Protein AF-A0A354XXY1-F1 (afdb_monomer_lite)

pLDDT: mean 85.97, std 9.73, range [59.97, 97.56]

Radius of gyration: 22.08 Å; chains: 1; bounding box: 36×36×59 Å

Structure (mmCIF, N/CA/C/O backbone):
data_AF-A0A354XXY1-F1
#
_entry.id   AF-A0A354XXY1-F1
#
loop_
_atom_site.group_PDB
_atom_site.id
_atom_site.type_symbol
_atom_site.label_atom_id
_atom_site.label_alt_id
_atom_site.label_comp_id
_atom_site.label_asym_id
_atom_site.label_entity_id
_atom_site.label_seq_id
_atom_site.pdbx_PDB_ins_code
_atom_site.Cartn_x
_atom_site.Cartn_y
_atom_site.Cartn_z
_atom_site.occupancy
_atom_site.B_iso_or_equiv
_atom_site.auth_seq_id
_atom_site.auth_comp_id
_atom_site.auth_asym_id
_atom_site.auth_atom_id
_atom_site.pdbx_PDB_model_num
ATOM 1 N N . MET A 1 1 ? -10.370 0.246 -29.972 1.00 76.38 1 MET A N 1
ATOM 2 C CA . MET A 1 1 ? -9.343 1.206 -29.505 1.00 76.38 1 MET A CA 1
ATOM 3 C C . MET A 1 1 ? -8.653 0.723 -28.224 1.00 76.38 1 MET A C 1
ATOM 5 O O . MET A 1 1 ? -7.466 0.440 -28.283 1.00 76.38 1 MET A O 1
ATOM 9 N N . TYR A 1 2 ? -9.363 0.522 -27.105 1.00 81.12 2 TYR A N 1
ATOM 10 C CA . TYR A 1 2 ? -8.768 0.033 -25.841 1.00 81.12 2 TYR A CA 1
ATOM 11 C C . TYR A 1 2 ? -8.133 -1.368 -25.920 1.00 81.12 2 TYR A C 1
ATOM 13 O O . TYR A 1 2 ? -7.037 -1.582 -25.409 1.00 81.12 2 TYR A O 1
ATOM 21 N N . SER A 1 3 ? -8.766 -2.305 -26.629 1.00 86.50 3 SER A N 1
ATOM 22 C CA . SER A 1 3 ? -8.214 -3.648 -26.870 1.00 86.50 3 SER A CA 1
ATOM 23 C C . SER A 1 3 ? -6.900 -3.614 -27.658 1.00 86.50 3 SER A C 1
ATOM 25 O O . SER A 1 3 ? -5.973 -4.369 -27.370 1.00 86.50 3 SER A O 1
ATOM 27 N N . THR A 1 4 ? -6.791 -2.695 -28.619 1.00 84.56 4 THR A N 1
ATOM 28 C CA . THR A 1 4 ? -5.583 -2.474 -29.420 1.00 84.56 4 THR A CA 1
ATOM 29 C C . THR A 1 4 ? -4.434 -1.965 -28.551 1.00 84.56 4 THR A C 1
ATOM 31 O O . THR A 1 4 ? -3.331 -2.503 -28.624 1.00 84.56 4 THR A O 1
ATOM 34 N N . PHE A 1 5 ? -4.701 -0.991 -27.675 1.00 86.75 5 PHE A N 1
ATOM 35 C CA . PHE A 1 5 ? -3.705 -0.479 -26.730 1.00 86.75 5 PHE A CA 1
ATOM 36 C C . PHE A 1 5 ? -3.213 -1.559 -25.768 1.00 86.75 5 PHE A C 1
ATOM 38 O O . PHE A 1 5 ? -2.004 -1.712 -25.589 1.00 86.75 5 PHE A O 1
ATOM 45 N N . PHE A 1 6 ? -4.126 -2.355 -25.210 1.00 88.44 6 PHE A N 1
ATOM 46 C CA . PHE A 1 6 ? -3.761 -3.458 -24.324 1.00 88.44 6 PHE A CA 1
ATOM 47 C C . PHE A 1 6 ? -2.882 -4.495 -25.038 1.00 88.44 6 PHE A C 1
ATOM 49 O O . PHE A 1 6 ? -1.824 -4.875 -24.536 1.00 88.44 6 PHE A O 1
ATOM 56 N N . LYS A 1 7 ? -3.260 -4.886 -26.263 1.00 88.62 7 LYS A N 1
ATOM 57 C CA . LYS A 1 7 ? -2.473 -5.804 -27.099 1.00 88.62 7 LYS A CA 1
ATOM 58 C C . LYS A 1 7 ? -1.066 -5.266 -27.371 1.00 88.62 7 LYS A C 1
ATOM 60 O O . LYS A 1 7 ? -0.093 -6.012 -27.279 1.00 88.62 7 LYS A O 1
ATOM 65 N N . HIS A 1 8 ? -0.944 -3.978 -27.690 1.00 89.56 8 HIS A N 1
ATOM 66 C CA . HIS A 1 8 ? 0.350 -3.342 -27.940 1.00 89.56 8 HIS A CA 1
ATOM 67 C C . HIS A 1 8 ? 1.211 -3.292 -26.672 1.00 89.56 8 HIS A C 1
ATOM 69 O O . HIS A 1 8 ? 2.407 -3.567 -26.742 1.00 89.56 8 HIS A O 1
ATOM 75 N N . TYR A 1 9 ? 0.611 -3.009 -25.514 1.00 85.06 9 TYR A N 1
ATOM 76 C CA . TYR A 1 9 ? 1.309 -2.991 -24.228 1.00 85.06 9 TYR A CA 1
ATOM 77 C C . TYR A 1 9 ? 1.847 -4.374 -23.842 1.00 85.06 9 TYR A C 1
ATOM 79 O O . TYR A 1 9 ? 3.007 -4.512 -23.444 1.00 85.06 9 TYR A O 1
ATOM 87 N N . TRP A 1 10 ? 1.027 -5.408 -24.036 1.00 83.38 10 TRP A N 1
ATOM 88 C CA . TRP A 1 10 ? 1.412 -6.794 -23.793 1.00 83.38 10 TRP A CA 1
ATOM 89 C C . TRP A 1 10 ? 2.583 -7.225 -24.683 1.00 83.38 10 TRP A C 1
ATOM 91 O O . TRP A 1 10 ? 3.613 -7.689 -24.193 1.00 83.38 10 TRP A O 1
ATOM 101 N N . LEU A 1 11 ? 2.474 -6.990 -25.996 1.00 84.81 11 LEU A N 1
ATOM 102 C CA . LEU A 1 11 ? 3.530 -7.323 -26.957 1.00 84.81 11 LEU A CA 1
ATOM 103 C C . LEU A 1 11 ? 4.825 -6.543 -26.692 1.00 84.81 11 LEU A C 1
ATOM 105 O O . LEU A 1 11 ? 5.908 -7.110 -26.820 1.00 84.81 11 LEU A O 1
ATOM 109 N N . LYS A 1 12 ? 4.726 -5.265 -26.303 1.00 83.44 12 LYS A N 1
ATOM 110 C CA . LYS A 1 12 ? 5.878 -4.430 -25.935 1.00 83.44 12 LYS A CA 1
ATOM 111 C C . LYS A 1 12 ? 6.619 -4.993 -24.719 1.00 83.44 12 LYS A C 1
ATOM 113 O O . LYS A 1 12 ? 7.844 -5.044 -24.750 1.00 83.44 12 LYS A O 1
ATOM 118 N N . SER A 1 13 ? 5.896 -5.427 -23.683 1.00 76.62 13 SER A N 1
ATOM 119 C CA . SER A 1 13 ? 6.511 -6.018 -22.483 1.00 76.62 13 SER A CA 1
ATOM 120 C C . SER A 1 13 ? 7.283 -7.297 -22.796 1.00 76.62 13 SER A C 1
ATOM 122 O O . SER A 1 13 ? 8.423 -7.436 -22.365 1.00 76.62 13 SER A O 1
ATOM 124 N N . VAL A 1 14 ? 6.699 -8.205 -23.584 1.00 76.88 14 VAL A N 1
ATOM 125 C CA . VAL A 1 14 ? 7.322 -9.503 -23.904 1.00 76.88 14 VAL A CA 1
ATOM 126 C C . VAL A 1 14 ? 8.514 -9.354 -24.859 1.00 76.88 14 VAL A C 1
ATOM 128 O O . VAL A 1 14 ? 9.479 -10.106 -24.769 1.00 76.88 14 VAL A O 1
ATOM 131 N N . ARG A 1 15 ? 8.475 -8.375 -25.774 1.00 81.25 15 ARG A N 1
ATOM 132 C CA . ARG A 1 15 ? 9.547 -8.130 -26.760 1.00 81.25 15 ARG A CA 1
ATOM 133 C C . ARG A 1 15 ? 10.690 -7.262 -26.232 1.00 81.25 15 ARG A C 1
ATOM 135 O O . ARG A 1 15 ? 11.631 -6.995 -26.977 1.00 81.25 15 ARG A O 1
ATOM 142 N N . ALA A 1 16 ? 10.618 -6.786 -24.990 1.00 77.44 16 ALA A N 1
ATOM 143 C CA . ALA A 1 16 ? 11.676 -5.966 -24.425 1.00 77.44 16 ALA A CA 1
ATOM 144 C C . ALA A 1 16 ? 12.981 -6.788 -24.318 1.00 77.44 16 ALA A C 1
ATOM 146 O O . ALA A 1 16 ? 12.959 -7.873 -23.735 1.00 77.44 16 ALA A O 1
ATOM 147 N N . PRO A 1 17 ? 14.132 -6.280 -24.800 1.00 71.88 17 PRO A N 1
ATOM 148 C CA . PRO A 1 17 ? 15.409 -7.007 -24.770 1.00 71.88 17 PRO A CA 1
ATOM 149 C C . PRO A 1 17 ? 15.833 -7.482 -23.369 1.00 71.88 17 PRO A C 1
ATOM 151 O O . PRO A 1 17 ? 16.535 -8.477 -23.227 1.00 71.88 17 PRO A O 1
ATOM 154 N N . GLY A 1 18 ? 15.385 -6.786 -22.317 1.00 73.19 18 GLY A N 1
ATOM 155 C CA . GLY A 1 18 ? 15.649 -7.132 -20.918 1.00 73.19 18 GLY A CA 1
ATOM 156 C C . GLY A 1 18 ? 14.628 -8.069 -20.263 1.00 73.19 18 GLY A C 1
ATOM 157 O O . GLY A 1 18 ? 14.810 -8.407 -19.095 1.00 73.19 18 GLY A O 1
ATOM 158 N N . TYR A 1 19 ? 13.567 -8.488 -20.965 1.00 71.25 19 TYR A N 1
ATOM 159 C CA . TYR A 1 19 ? 12.483 -9.287 -20.376 1.00 71.25 19 TYR A CA 1
ATOM 160 C C . TYR A 1 19 ? 12.994 -10.619 -19.812 1.00 71.25 19 TYR A C 1
ATOM 162 O O . TYR A 1 19 ? 12.754 -10.936 -18.650 1.00 71.25 19 TYR A O 1
ATOM 170 N N . TYR A 1 20 ? 13.782 -11.356 -20.601 1.00 72.69 20 TYR A N 1
ATOM 171 C CA . TYR A 1 20 ? 14.348 -12.642 -20.183 1.00 72.69 20 TYR A CA 1
ATOM 172 C C . TYR A 1 20 ? 15.445 -12.496 -19.124 1.00 72.69 20 TYR A C 1
ATOM 174 O O . TYR A 1 20 ? 15.534 -13.323 -18.220 1.00 72.69 20 TYR A O 1
ATOM 182 N N . LYS A 1 21 ? 16.233 -11.412 -19.178 1.00 80.19 21 LYS A N 1
ATOM 183 C CA . LYS A 1 21 ? 17.285 -11.122 -18.189 1.00 80.19 21 LYS A CA 1
ATOM 184 C C . LYS A 1 21 ? 16.714 -10.944 -16.776 1.00 80.19 21 LYS A C 1
ATOM 186 O O . LYS A 1 21 ? 17.340 -11.364 -15.811 1.00 80.19 21 LYS A O 1
ATOM 191 N N . ASN A 1 22 ? 15.516 -10.368 -16.667 1.00 82.81 22 ASN A N 1
ATOM 192 C CA . ASN A 1 22 ? 14.848 -10.107 -15.391 1.00 82.81 22 ASN A CA 1
ATOM 193 C C . ASN A 1 22 ? 13.696 -11.082 -15.105 1.00 82.81 22 ASN A C 1
ATOM 195 O O . ASN A 1 22 ? 12.922 -10.844 -14.181 1.00 82.81 22 ASN A O 1
ATOM 199 N N . LEU A 1 23 ? 13.556 -12.174 -15.866 1.00 85.31 23 LEU A N 1
ATOM 200 C CA . LEU A 1 23 ? 12.411 -13.082 -15.747 1.00 85.31 23 LEU A CA 1
ATOM 201 C C . LEU A 1 23 ? 12.282 -13.667 -14.333 1.00 85.31 23 LEU A C 1
ATOM 203 O O . LEU A 1 23 ? 11.198 -13.644 -13.759 1.00 85.31 23 LEU A O 1
ATOM 207 N N . ILE A 1 24 ? 13.396 -14.121 -13.750 1.00 89.56 24 ILE A N 1
ATOM 208 C CA . ILE A 1 24 ? 13.431 -14.674 -12.386 1.00 89.56 24 ILE A CA 1
ATOM 209 C C . ILE A 1 24 ? 13.011 -13.614 -11.359 1.00 89.56 24 ILE A C 1
ATOM 211 O O . ILE A 1 24 ? 12.186 -13.889 -10.490 1.00 89.56 24 ILE A O 1
ATOM 215 N N . VAL A 1 25 ? 13.525 -12.387 -11.493 1.00 89.88 25 VAL A N 1
ATOM 216 C CA . VAL A 1 25 ? 13.174 -11.262 -10.613 1.00 89.88 25 VAL A CA 1
ATOM 217 C C . VAL A 1 25 ? 11.687 -10.934 -10.735 1.00 89.88 25 VAL A C 1
ATOM 219 O O . VAL A 1 25 ? 11.007 -10.788 -9.725 1.00 89.88 25 VAL A O 1
ATOM 222 N N . ASN A 1 26 ? 11.153 -10.891 -11.955 1.00 87.50 26 ASN A N 1
ATOM 223 C CA . ASN A 1 26 ? 9.741 -10.608 -12.202 1.00 87.50 26 ASN A CA 1
ATOM 224 C C . ASN A 1 26 ? 8.823 -11.681 -11.603 1.00 87.50 26 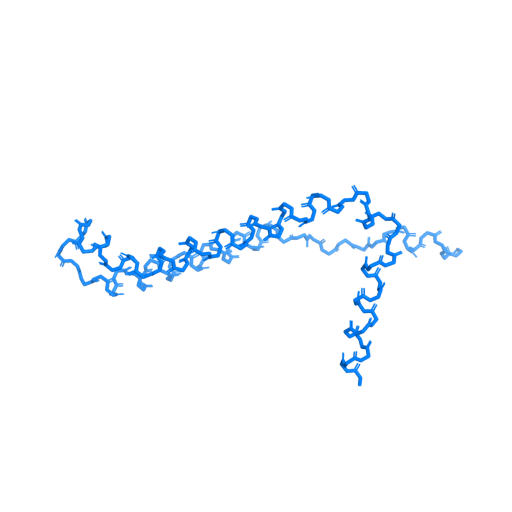ASN A C 1
ATOM 226 O O . ASN A 1 26 ? 7.795 -11.341 -11.021 1.00 87.50 26 ASN A O 1
ATOM 230 N N . ILE A 1 27 ? 9.193 -12.961 -11.710 1.00 91.19 27 ILE A N 1
ATOM 231 C CA . ILE A 1 27 ? 8.443 -14.061 -11.087 1.00 91.19 27 ILE A CA 1
ATOM 232 C C . ILE A 1 27 ? 8.469 -13.918 -9.564 1.00 91.19 27 ILE A C 1
ATOM 234 O O . ILE A 1 27 ? 7.424 -14.024 -8.925 1.00 91.19 27 ILE A O 1
ATOM 238 N N . PHE A 1 28 ? 9.634 -13.628 -8.982 1.00 94.88 28 PHE A N 1
ATOM 239 C CA . PHE A 1 28 ? 9.766 -13.437 -7.539 1.00 94.88 28 PHE A CA 1
ATOM 240 C C . PHE A 1 28 ? 8.930 -12.251 -7.033 1.00 94.88 28 PHE A C 1
ATOM 242 O O . PHE A 1 28 ? 8.238 -12.374 -6.025 1.00 94.88 28 PHE A O 1
ATOM 249 N N . VAL A 1 29 ? 8.927 -11.130 -7.762 1.00 93.38 29 VAL A N 1
ATOM 250 C CA . VAL A 1 29 ? 8.081 -9.961 -7.466 1.00 93.38 29 VAL A CA 1
ATOM 251 C C . VAL A 1 29 ? 6.592 -10.292 -7.611 1.00 93.38 29 VAL A C 1
ATOM 253 O O . VAL A 1 29 ? 5.781 -9.867 -6.795 1.00 93.38 29 VAL A O 1
ATOM 256 N N . GLY A 1 30 ? 6.212 -11.073 -8.624 1.00 93.38 30 GLY A N 1
ATOM 257 C CA . GLY A 1 30 ? 4.829 -11.521 -8.795 1.00 93.38 30 GLY A CA 1
ATOM 258 C C . GLY A 1 30 ? 4.361 -12.413 -7.643 1.00 93.38 30 GLY A C 1
ATOM 259 O O . GLY A 1 30 ? 3.281 -12.201 -7.094 1.00 93.38 30 GLY A O 1
ATOM 260 N N . LEU A 1 31 ? 5.194 -13.373 -7.233 1.00 96.19 31 LEU A N 1
ATOM 261 C CA . LEU A 1 31 ? 4.903 -14.252 -6.099 1.00 96.19 31 LEU A CA 1
ATOM 262 C C . LEU A 1 31 ? 4.835 -13.482 -4.781 1.00 96.19 31 LEU A C 1
ATOM 264 O O . LEU A 1 31 ? 3.920 -13.723 -3.996 1.00 96.19 31 LEU A O 1
ATOM 268 N N . SER A 1 32 ? 5.747 -12.538 -4.545 1.00 95.81 32 SER A N 1
ATOM 269 C CA . SER A 1 32 ? 5.708 -11.717 -3.334 1.00 95.81 32 SER A CA 1
ATOM 270 C C . SER A 1 32 ? 4.460 -10.834 -3.296 1.00 95.81 32 SER A C 1
ATOM 272 O O . SER A 1 32 ? 3.821 -10.736 -2.250 1.00 95.81 32 SER A O 1
ATOM 274 N N . ALA A 1 33 ? 4.040 -10.271 -4.432 1.00 95.94 33 ALA A N 1
ATOM 275 C CA . ALA A 1 33 ? 2.800 -9.507 -4.522 1.00 95.94 33 ALA A CA 1
ATOM 276 C C . ALA A 1 33 ? 1.573 -10.358 -4.155 1.00 95.94 33 ALA A C 1
ATOM 278 O O . ALA A 1 33 ? 0.748 -9.924 -3.351 1.00 95.94 33 ALA A O 1
ATOM 279 N N . VAL A 1 34 ? 1.470 -11.583 -4.687 1.00 96.94 34 VAL A N 1
ATOM 280 C CA . VAL A 1 34 ? 0.377 -12.512 -4.340 1.00 96.94 34 VAL A CA 1
ATOM 281 C C . VAL A 1 34 ? 0.439 -12.909 -2.864 1.00 96.94 34 VAL A C 1
ATOM 283 O O . VAL A 1 34 ? -0.584 -12.901 -2.184 1.00 96.94 34 VAL A O 1
ATOM 286 N N . TYR A 1 35 ? 1.632 -13.205 -2.351 1.00 96.62 35 TYR A N 1
ATOM 287 C CA . TYR A 1 35 ? 1.857 -13.546 -0.947 1.00 96.62 35 TYR A CA 1
ATOM 288 C C . TYR A 1 35 ? 1.365 -12.439 -0.000 1.00 96.62 35 TYR A C 1
ATOM 290 O O . TYR A 1 35 ? 0.573 -12.705 0.906 1.00 96.62 35 TYR A O 1
ATOM 298 N N . PHE A 1 36 ? 1.760 -11.186 -0.243 1.00 96.62 36 PHE A N 1
ATOM 299 C CA . PHE A 1 36 ? 1.310 -10.054 0.570 1.00 96.62 36 PHE A CA 1
ATOM 300 C C . PHE A 1 36 ? -0.180 -9.762 0.404 1.00 96.62 36 PHE A C 1
ATOM 302 O O . PHE A 1 36 ? -0.836 -9.420 1.386 1.00 96.62 36 PHE A O 1
ATOM 309 N N . LEU A 1 37 ? -0.741 -9.942 -0.795 1.00 96.81 37 LEU A N 1
ATOM 310 C CA . LEU A 1 37 ? -2.179 -9.796 -1.019 1.00 96.81 37 LEU A CA 1
ATOM 311 C C . LEU A 1 37 ? -2.965 -10.762 -0.129 1.00 96.81 37 LEU A C 1
ATOM 313 O O . LEU A 1 37 ? -3.883 -10.333 0.570 1.00 96.81 37 LEU A O 1
ATOM 317 N N . VAL A 1 38 ? -2.581 -12.041 -0.105 1.00 97.56 38 VAL A N 1
ATOM 318 C CA . VAL A 1 38 ? -3.231 -13.048 0.748 1.00 97.56 38 VAL A CA 1
ATOM 319 C C . VAL A 1 38 ? -3.126 -12.658 2.222 1.00 97.56 38 VAL A C 1
ATOM 321 O O . VAL A 1 38 ? -4.132 -12.693 2.930 1.00 97.56 38 VAL A O 1
ATOM 324 N N . ILE A 1 39 ? -1.948 -12.223 2.677 1.00 96.50 39 ILE A N 1
ATOM 325 C CA . ILE A 1 39 ? -1.755 -11.761 4.059 1.00 96.50 39 ILE A CA 1
ATOM 326 C C . ILE A 1 39 ? -2.669 -10.582 4.386 1.00 96.50 39 ILE A C 1
ATOM 328 O O . ILE A 1 39 ? -3.326 -10.605 5.422 1.00 96.50 39 ILE A O 1
ATOM 332 N N . PHE A 1 40 ? -2.748 -9.565 3.527 1.00 94.38 40 PHE A N 1
ATOM 333 C CA . PHE A 1 40 ? -3.581 -8.391 3.789 1.00 94.38 40 PHE A CA 1
ATOM 334 C C . PHE A 1 40 ? -5.072 -8.723 3.807 1.00 94.38 40 PHE A C 1
ATOM 336 O O . PHE A 1 40 ? -5.802 -8.185 4.638 1.00 94.38 40 PHE A O 1
ATOM 343 N N . VAL A 1 41 ? -5.520 -9.644 2.952 1.00 95.94 41 VAL A N 1
ATOM 344 C CA . VAL A 1 41 ? -6.902 -10.138 2.975 1.00 95.94 41 VAL A CA 1
ATOM 345 C C . VAL A 1 41 ? -7.193 -10.868 4.288 1.00 95.94 41 VAL A C 1
ATOM 347 O O . VAL A 1 41 ? -8.180 -10.557 4.955 1.00 95.94 41 VAL A O 1
ATOM 350 N N . LEU A 1 42 ? -6.321 -11.792 4.702 1.00 96.00 42 LEU A N 1
ATOM 351 C CA . LEU A 1 42 ? -6.467 -12.510 5.973 1.00 96.00 42 LEU A CA 1
ATOM 352 C C . LEU A 1 42 ? -6.446 -11.556 7.171 1.00 96.00 42 LEU A C 1
ATOM 354 O O . LEU A 1 42 ? -7.284 -11.669 8.064 1.00 96.00 42 LEU A O 1
ATOM 358 N N . LEU A 1 43 ? -5.537 -10.582 7.165 1.00 92.88 43 LEU A N 1
ATOM 359 C CA . LEU A 1 43 ? -5.432 -9.565 8.205 1.00 92.88 43 LEU A CA 1
ATOM 360 C C . LEU A 1 43 ? -6.707 -8.717 8.271 1.00 92.88 43 LEU A C 1
ATOM 362 O O . LEU A 1 43 ? -7.208 -8.470 9.363 1.00 92.88 43 LEU A O 1
ATOM 366 N N . GLY A 1 44 ? -7.290 -8.356 7.125 1.00 90.12 44 GLY A N 1
ATOM 367 C CA . GLY A 1 44 ? -8.584 -7.673 7.061 1.00 90.12 44 GLY A CA 1
ATOM 368 C C . GLY A 1 44 ? -9.708 -8.461 7.742 1.00 90.12 44 GLY A C 1
ATOM 369 O O . GLY A 1 44 ? -10.468 -7.892 8.523 1.00 90.12 44 GLY A O 1
ATOM 370 N N . PHE A 1 45 ? -9.777 -9.778 7.527 1.00 91.50 45 PHE A N 1
ATOM 371 C CA . PHE A 1 45 ? -10.762 -10.634 8.202 1.00 91.50 45 PHE A CA 1
ATOM 372 C C . PHE A 1 45 ? -10.472 -10.844 9.695 1.00 91.50 45 PHE A C 1
ATOM 374 O O . PHE A 1 45 ? -11.404 -10.989 10.487 1.00 91.50 45 PHE A O 1
ATOM 381 N N . MET A 1 46 ? -9.200 -10.870 10.096 1.00 92.56 46 MET A N 1
ATOM 382 C CA . MET A 1 46 ? -8.799 -11.053 11.496 1.00 92.56 46 MET A CA 1
ATOM 383 C C . MET A 1 46 ? -8.849 -9.758 12.317 1.00 92.56 46 MET A C 1
ATOM 385 O O . MET A 1 46 ? -8.942 -9.827 13.542 1.00 92.56 46 MET A O 1
ATOM 389 N N . MET A 1 47 ? -8.839 -8.589 11.673 1.00 88.75 47 MET A N 1
ATOM 390 C CA . MET A 1 47 ? -8.775 -7.285 12.340 1.00 88.75 47 MET A CA 1
ATOM 391 C C . MET A 1 47 ? -9.840 -7.054 13.421 1.00 88.75 47 MET A C 1
ATOM 393 O O . MET A 1 47 ? -9.470 -6.587 14.497 1.00 88.75 47 MET A O 1
ATOM 397 N N . PRO A 1 48 ? -11.126 -7.408 13.226 1.00 87.56 48 PRO A N 1
ATOM 398 C CA . PRO A 1 48 ? -12.132 -7.250 14.275 1.00 87.56 48 PRO A CA 1
ATOM 399 C C . PRO A 1 48 ? -11.812 -8.055 15.540 1.00 87.56 48 PRO A C 1
ATOM 401 O O . PRO A 1 48 ? -12.043 -7.573 16.644 1.00 87.56 48 PRO A O 1
ATOM 404 N N . ARG A 1 49 ? -11.244 -9.263 15.390 1.00 89.12 49 ARG A N 1
ATOM 405 C CA . ARG A 1 49 ? -10.842 -10.114 16.525 1.00 89.12 49 ARG A CA 1
ATOM 406 C C . ARG A 1 49 ? -9.633 -9.530 17.250 1.00 89.12 49 ARG A C 1
ATOM 408 O O . ARG A 1 49 ? -9.650 -9.437 18.469 1.00 89.12 49 ARG A O 1
ATOM 415 N N . ILE A 1 50 ? -8.631 -9.085 16.489 1.00 89.25 50 ILE A N 1
ATOM 416 C CA . ILE A 1 50 ? -7.418 -8.453 17.027 1.00 89.25 50 ILE A CA 1
ATOM 417 C C . ILE A 1 50 ? -7.778 -7.177 17.804 1.00 89.25 50 ILE A C 1
ATOM 419 O O . ILE A 1 50 ? -7.280 -6.959 18.904 1.00 89.25 50 ILE A O 1
ATOM 423 N N . LEU A 1 51 ? -8.673 -6.347 17.261 1.00 88.44 51 LEU A N 1
ATOM 424 C CA . LEU A 1 51 ? -9.134 -5.124 17.924 1.00 88.44 51 LEU A CA 1
ATOM 425 C C . LEU A 1 51 ? -9.977 -5.407 19.167 1.00 88.44 51 LEU A C 1
ATOM 427 O O . LEU A 1 51 ? -9.824 -4.702 20.159 1.00 88.44 51 LEU A O 1
ATOM 431 N N . ALA A 1 52 ? -10.833 -6.430 19.133 1.00 87.00 52 ALA A N 1
ATOM 432 C CA . ALA A 1 52 ? -11.620 -6.824 20.298 1.00 87.00 52 ALA A CA 1
ATOM 433 C C . ALA A 1 52 ? -10.730 -7.299 21.461 1.00 87.00 52 ALA A C 1
ATOM 435 O O . ALA A 1 52 ? -11.046 -7.035 22.618 1.00 87.00 52 ALA A O 1
ATOM 436 N N . GLU A 1 53 ? -9.607 -7.957 21.165 1.00 88.25 53 GLU A N 1
ATOM 437 C CA . GLU A 1 53 ? -8.641 -8.398 22.175 1.00 88.25 53 GLU A CA 1
ATOM 438 C C . GLU A 1 53 ? -7.751 -7.248 22.678 1.00 88.25 53 GLU A C 1
ATOM 440 O O . GLU A 1 53 ? -7.521 -7.120 23.879 1.00 88.25 53 GLU A O 1
ATOM 445 N N . ALA A 1 54 ? -7.299 -6.364 21.783 1.00 85.62 54 ALA A N 1
ATOM 446 C CA . ALA A 1 54 ? -6.447 -5.228 22.140 1.00 85.62 54 ALA A CA 1
ATOM 447 C C . ALA A 1 54 ? -7.199 -4.090 22.860 1.00 85.62 54 ALA A C 1
ATOM 449 O O . ALA A 1 54 ? -6.626 -3.409 23.713 1.00 85.62 54 ALA A O 1
ATOM 450 N N . ALA A 1 55 ? -8.470 -3.856 22.517 1.00 80.94 55 ALA A N 1
ATOM 451 C CA . ALA A 1 55 ? -9.285 -2.763 23.044 1.00 80.94 55 ALA A CA 1
ATOM 452 C C . ALA A 1 55 ? -10.736 -3.214 23.328 1.00 80.94 55 ALA A C 1
ATOM 454 O O . ALA A 1 55 ? -11.674 -2.728 22.696 1.00 80.94 55 ALA A O 1
ATOM 455 N N . PRO A 1 56 ? -10.961 -4.077 24.337 1.00 77.50 56 PRO A N 1
ATOM 456 C CA . PRO A 1 56 ? -12.254 -4.731 24.587 1.00 77.50 56 PRO A CA 1
ATOM 457 C C . PRO A 1 56 ? -13.409 -3.789 24.968 1.00 77.50 56 PRO A C 1
ATOM 459 O O . PRO A 1 56 ? -14.561 -4.208 25.010 1.00 77.50 56 PRO A O 1
ATOM 462 N N . LYS A 1 57 ? -13.120 -2.520 25.283 1.00 82.06 57 LYS A N 1
ATOM 463 C CA . LYS A 1 57 ? -14.124 -1.512 25.670 1.00 82.06 57 LYS A CA 1
ATOM 464 C C . LYS A 1 57 ? -14.644 -0.679 24.496 1.00 82.06 57 LYS A C 1
ATOM 466 O O . LYS A 1 57 ? -15.588 0.084 24.683 1.00 82.06 57 LYS A O 1
ATOM 471 N N . LEU A 1 58 ? -14.002 -0.761 23.334 1.00 82.50 58 LEU A N 1
ATOM 472 C CA . LEU A 1 58 ? -14.344 0.032 22.158 1.00 82.50 58 LEU A CA 1
ATOM 473 C C . LEU A 1 58 ? -14.991 -0.867 21.109 1.00 82.50 58 LEU A C 1
ATOM 475 O O . LEU A 1 58 ? -14.600 -2.020 20.957 1.00 82.50 58 LEU A O 1
ATOM 479 N N . ASP A 1 59 ? -15.969 -0.329 20.379 1.00 87.06 59 ASP A N 1
ATOM 480 C CA . ASP A 1 59 ? -16.543 -1.027 19.231 1.00 87.06 59 ASP A CA 1
ATOM 481 C C . ASP A 1 59 ? -15.453 -1.222 18.156 1.00 87.06 59 ASP A C 1
ATOM 483 O O . ASP A 1 59 ? -14.956 -0.225 17.611 1.00 87.06 59 ASP A O 1
ATOM 487 N N . PRO A 1 60 ? -15.078 -2.476 17.822 1.00 85.06 60 PRO A N 1
ATOM 488 C CA . PRO A 1 60 ? -14.029 -2.757 16.848 1.00 85.06 60 PRO A CA 1
ATOM 489 C C . PRO A 1 60 ? -14.277 -2.094 15.490 1.00 85.06 60 PRO A C 1
ATOM 491 O O . PRO A 1 60 ? -13.324 -1.669 14.832 1.00 85.06 60 PRO A O 1
ATOM 494 N N . ALA A 1 61 ? -15.541 -1.966 15.072 1.00 86.75 61 ALA A N 1
ATOM 495 C CA . ALA A 1 61 ? -15.889 -1.342 13.799 1.00 86.75 61 ALA A CA 1
ATOM 496 C C . ALA A 1 61 ? -15.608 0.168 13.813 1.00 86.75 61 ALA A C 1
ATOM 498 O O . ALA A 1 61 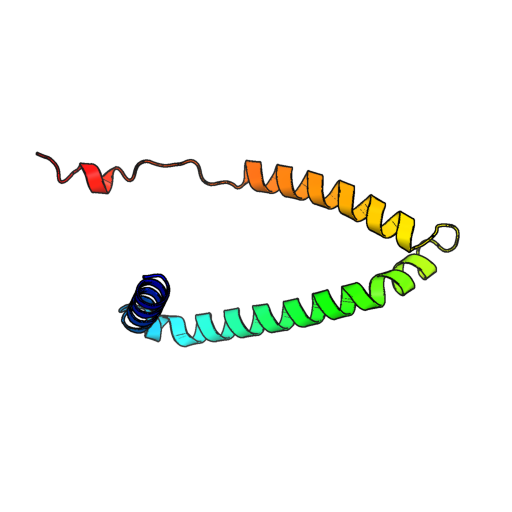? -15.017 0.702 12.870 1.00 86.75 61 ALA A O 1
ATOM 499 N N . LEU A 1 62 ? -15.982 0.860 14.891 1.00 89.38 62 LEU A N 1
ATOM 500 C CA . LEU A 1 62 ? -15.724 2.290 15.047 1.00 89.38 62 LEU A CA 1
ATOM 501 C C . LEU A 1 62 ? -14.219 2.581 15.131 1.00 89.38 62 LEU A C 1
ATOM 503 O O . LEU A 1 62 ? -13.724 3.478 14.444 1.00 89.38 62 LEU A O 1
ATOM 507 N N . THR A 1 63 ? -13.479 1.800 15.923 1.00 89.12 63 THR A N 1
ATOM 508 C CA . THR A 1 63 ? -12.026 1.963 16.072 1.00 89.12 63 THR A CA 1
ATOM 509 C C . THR A 1 63 ? -11.294 1.730 14.753 1.00 89.12 63 THR A C 1
ATOM 511 O O . THR A 1 63 ? -10.432 2.530 14.386 1.00 89.12 63 THR A O 1
ATOM 514 N N . PHE A 1 64 ? -11.663 0.688 14.003 1.00 90.19 64 PHE A N 1
ATOM 515 C CA . PHE A 1 64 ? -11.068 0.409 12.698 1.00 90.19 64 PHE A CA 1
ATOM 516 C C . PHE A 1 64 ? -11.279 1.560 11.709 1.00 90.19 64 PHE A C 1
ATOM 518 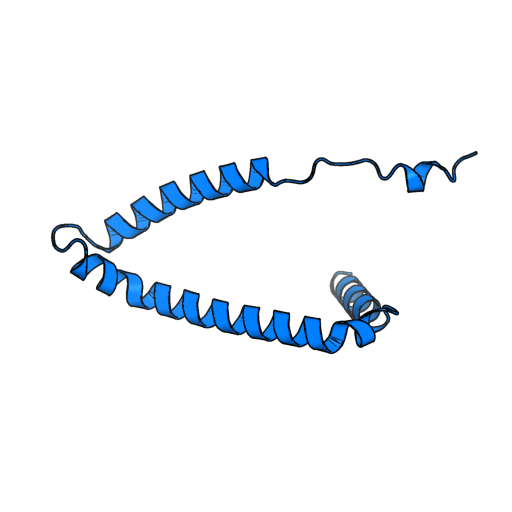O O . PHE A 1 64 ? -10.315 2.040 11.117 1.00 90.19 64 PHE A O 1
ATOM 525 N N . ASN A 1 65 ? -12.517 2.043 11.569 1.00 90.94 65 ASN A N 1
ATOM 526 C CA . ASN A 1 65 ? -12.837 3.140 10.652 1.00 90.94 65 ASN A CA 1
ATOM 527 C C . ASN A 1 65 ? -12.120 4.445 11.033 1.00 90.94 65 ASN A C 1
ATOM 529 O O . ASN A 1 65 ? -11.615 5.147 10.155 1.00 90.94 65 ASN A O 1
ATOM 533 N N . GLY A 1 66 ? -12.016 4.740 12.334 1.00 91.69 66 GLY A N 1
ATOM 534 C CA . GLY A 1 66 ? -11.248 5.883 12.830 1.00 91.69 66 GLY A CA 1
ATOM 535 C C . GLY A 1 66 ? -9.771 5.799 12.443 1.00 91.69 66 GLY A C 1
ATOM 536 O O . GLY A 1 66 ? -9.228 6.741 11.867 1.00 91.69 66 GLY A O 1
ATOM 537 N N . ILE A 1 67 ? -9.133 4.646 12.676 1.00 91.06 67 ILE A N 1
ATOM 538 C CA . ILE A 1 67 ? -7.742 4.398 12.261 1.00 91.06 67 ILE A CA 1
ATOM 539 C C . ILE A 1 67 ? -7.596 4.570 10.745 1.00 91.06 67 ILE A C 1
ATOM 541 O O . ILE A 1 67 ? -6.654 5.217 10.287 1.00 91.06 67 ILE A O 1
ATOM 545 N N . LEU A 1 68 ? -8.536 4.037 9.964 1.00 92.69 68 LEU A N 1
ATOM 546 C CA . LEU A 1 68 ? -8.493 4.075 8.504 1.00 92.69 68 LEU A CA 1
ATOM 547 C C . LEU A 1 68 ? -8.524 5.510 7.962 1.00 92.69 68 LEU A C 1
ATOM 549 O O . LEU A 1 68 ? -7.795 5.814 7.017 1.00 92.69 68 LEU A O 1
ATOM 553 N N . MET A 1 69 ? -9.279 6.414 8.593 1.00 95.31 69 MET A N 1
ATOM 554 C CA . MET A 1 69 ? -9.248 7.842 8.258 1.00 95.31 69 MET A CA 1
ATOM 555 C C . MET A 1 69 ? -7.866 8.463 8.496 1.00 95.31 69 MET A C 1
ATOM 557 O O . MET A 1 69 ? -7.311 9.074 7.580 1.00 95.31 69 MET A O 1
ATOM 561 N N . TYR A 1 70 ? -7.275 8.270 9.681 1.00 95.06 70 TYR A N 1
ATOM 562 C CA . TYR A 1 70 ? -5.947 8.817 9.994 1.00 95.06 70 TYR A CA 1
ATOM 563 C C . TYR A 1 70 ? -4.857 8.248 9.082 1.00 95.06 70 TYR A C 1
ATOM 565 O O . TYR A 1 70 ? -4.043 9.001 8.544 1.00 95.06 70 TYR A O 1
ATOM 573 N N . VAL A 1 71 ? -4.870 6.931 8.855 1.00 95.31 71 VAL A N 1
ATOM 574 C CA . VAL A 1 71 ? -3.929 6.253 7.953 1.00 95.31 71 VAL A CA 1
ATOM 575 C C . VAL A 1 71 ? -4.085 6.765 6.524 1.00 95.31 71 VAL A C 1
ATOM 577 O O . VAL A 1 71 ? -3.080 6.994 5.857 1.00 95.31 71 VAL A O 1
ATOM 580 N N . THR A 1 72 ? -5.312 7.007 6.056 1.00 95.56 72 THR A N 1
ATOM 581 C CA . THR A 1 72 ? -5.556 7.542 4.708 1.00 95.56 72 THR A CA 1
ATOM 582 C C . THR A 1 72 ? -4.972 8.942 4.549 1.00 95.56 72 THR A C 1
ATOM 584 O O . THR A 1 72 ? -4.273 9.204 3.571 1.00 95.56 72 THR A O 1
ATOM 587 N N . VAL A 1 73 ? -5.199 9.836 5.515 1.00 96.62 73 VAL A N 1
ATOM 588 C CA . VAL A 1 73 ? -4.627 11.193 5.488 1.00 96.62 73 VAL A CA 1
ATOM 589 C C . VAL A 1 73 ? -3.101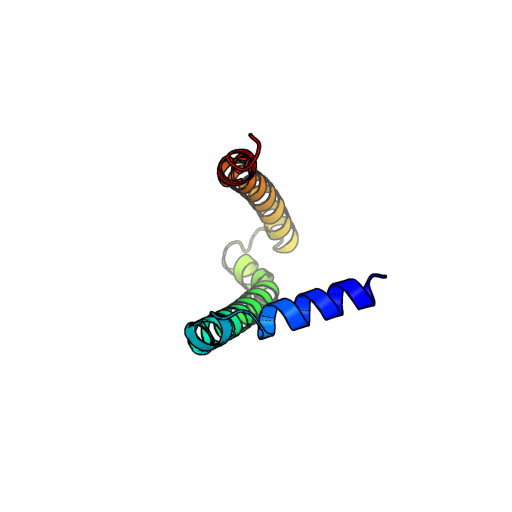 11.129 5.472 1.00 96.62 73 VAL A C 1
ATOM 591 O O . VAL A 1 73 ? -2.459 11.749 4.625 1.00 96.62 73 VAL A O 1
ATOM 594 N N . LEU A 1 74 ? -2.515 10.327 6.357 1.00 96.44 74 LEU A N 1
ATOM 595 C CA . LEU A 1 74 ? -1.070 10.145 6.452 1.00 96.44 74 LEU A CA 1
ATOM 596 C C . LEU A 1 74 ? -0.481 9.550 5.161 1.00 96.44 74 LEU A C 1
ATOM 598 O O . LEU A 1 74 ? 0.550 10.015 4.678 1.00 96.44 74 LEU A O 1
ATOM 602 N N . ALA A 1 75 ? -1.167 8.586 4.546 1.00 95.50 75 ALA A N 1
ATOM 603 C CA . ALA A 1 75 ? -0.772 8.008 3.266 1.00 95.50 75 ALA A CA 1
ATOM 604 C C . ALA A 1 75 ? -0.806 9.036 2.125 1.00 95.50 75 ALA A C 1
ATOM 606 O O . ALA A 1 75 ? 0.087 9.029 1.279 1.00 95.50 75 ALA A O 1
ATOM 607 N N . LEU A 1 76 ? -1.791 9.940 2.102 1.00 95.69 76 LEU A N 1
ATOM 608 C CA . LEU A 1 76 ? -1.843 11.031 1.123 1.00 95.69 76 LEU A CA 1
ATOM 609 C C . LEU A 1 76 ? -0.703 12.032 1.324 1.00 95.69 76 LEU A C 1
ATOM 611 O O . LEU A 1 76 ? -0.094 12.453 0.340 1.00 95.69 76 LEU A O 1
ATOM 615 N N . LEU A 1 77 ? -0.372 12.363 2.575 1.00 96.31 77 LEU A N 1
ATOM 616 C CA . LEU A 1 77 ? 0.776 13.217 2.884 1.00 96.31 77 LEU A CA 1
ATOM 617 C C . LEU A 1 77 ? 2.080 12.576 2.404 1.00 96.31 77 LEU A C 1
ATOM 619 O O . LEU A 1 77 ? 2.842 13.207 1.674 1.00 96.31 77 LEU A O 1
ATOM 623 N N . PHE A 1 78 ? 2.313 11.303 2.731 1.00 95.69 78 PHE A N 1
ATOM 624 C CA . PHE A 1 78 ? 3.485 10.585 2.232 1.00 95.69 78 PHE A CA 1
ATOM 625 C C . PHE A 1 78 ? 3.504 10.512 0.709 1.00 95.69 78 PHE A C 1
ATOM 627 O O . PHE A 1 78 ? 4.535 10.782 0.099 1.00 95.69 78 PHE A O 1
ATOM 634 N N . ARG A 1 79 ? 2.370 10.213 0.072 1.00 93.50 79 ARG A N 1
ATOM 635 C CA . ARG A 1 79 ? 2.268 10.191 -1.389 1.00 93.50 79 ARG A CA 1
ATOM 636 C C . ARG A 1 79 ? 2.693 11.521 -2.006 1.00 93.50 79 ARG A C 1
ATOM 638 O O . ARG A 1 79 ? 3.408 11.499 -3.001 1.00 93.50 79 ARG A O 1
ATOM 645 N N . PHE A 1 80 ? 2.270 12.644 -1.431 1.00 92.38 80 PHE A N 1
ATOM 646 C CA . PHE A 1 80 ? 2.664 13.972 -1.896 1.00 92.38 80 PHE A CA 1
ATOM 647 C C . PHE A 1 80 ? 4.179 14.191 -1.779 1.00 92.38 80 PHE A C 1
ATOM 649 O O . PHE A 1 80 ? 4.799 14.665 -2.726 1.00 92.38 80 PHE A O 1
ATOM 656 N N . LEU A 1 81 ? 4.788 13.783 -0.661 1.00 92.69 81 LEU A N 1
ATOM 657 C CA . LEU A 1 81 ? 6.233 13.918 -0.433 1.00 92.69 81 LEU A CA 1
ATOM 658 C C . LEU A 1 81 ? 7.078 13.027 -1.357 1.00 92.69 81 LEU A C 1
ATOM 660 O O . LEU A 1 81 ? 8.142 13.442 -1.807 1.00 92.69 81 LEU A O 1
ATOM 664 N N . PHE A 1 82 ? 6.615 11.808 -1.641 1.00 93.69 82 PHE A N 1
ATOM 665 C CA . PHE A 1 82 ? 7.315 10.846 -2.500 1.00 93.69 82 PHE A CA 1
ATOM 666 C C . PHE A 1 82 ? 6.998 11.006 -3.991 1.00 93.69 82 PHE A C 1
ATOM 668 O O . PHE A 1 82 ? 7.543 10.268 -4.816 1.00 93.69 82 PHE A O 1
ATOM 675 N N . GLN A 1 83 ? 6.110 11.929 -4.362 1.00 92.75 83 GLN A N 1
ATOM 676 C CA . GLN A 1 83 ? 5.759 12.128 -5.758 1.00 92.75 83 GLN A CA 1
ATOM 677 C C . GLN A 1 83 ? 6.984 12.659 -6.521 1.00 92.75 83 GLN A C 1
ATOM 679 O O . GLN A 1 83 ? 7.532 13.698 -6.147 1.00 92.75 83 GLN A O 1
ATOM 684 N N . PRO A 1 84 ? 7.430 11.988 -7.601 1.00 84.38 84 PRO A N 1
ATOM 685 C CA . PRO A 1 84 ? 8.524 12.511 -8.403 1.00 84.38 84 PRO A CA 1
ATOM 686 C C . PRO A 1 84 ? 8.104 13.857 -9.004 1.00 84.38 84 PRO A C 1
ATOM 688 O O . PRO A 1 84 ? 7.005 13.979 -9.554 1.00 84.38 84 PRO A O 1
ATOM 691 N N . LEU A 1 85 ? 8.972 14.870 -8.910 1.00 80.75 85 LEU A N 1
ATOM 692 C CA . LEU A 1 85 ? 8.752 16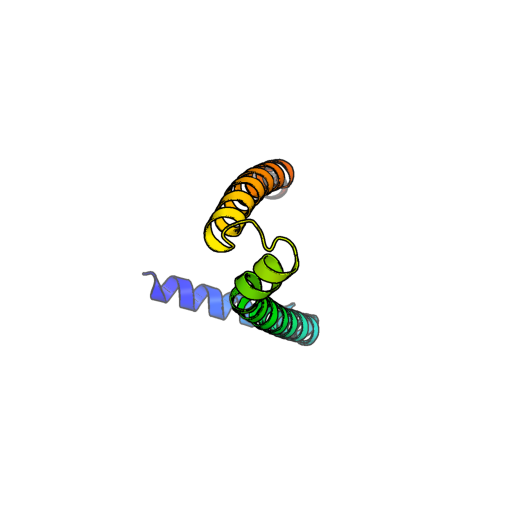.125 -9.624 1.00 80.75 85 LEU A CA 1
ATOM 693 C C . LEU A 1 85 ? 8.686 15.822 -11.123 1.00 80.75 85 LEU A C 1
ATOM 695 O O . LEU A 1 85 ? 9.448 14.994 -11.625 1.00 80.75 85 LEU A O 1
ATOM 699 N N . SER A 1 86 ? 7.778 16.495 -11.832 1.00 71.56 86 SER A N 1
ATOM 700 C CA . SER A 1 86 ? 7.692 16.413 -13.289 1.00 71.56 86 SER A CA 1
ATOM 701 C C . SER A 1 86 ? 8.975 16.978 -13.892 1.00 71.56 86 SER A C 1
ATOM 703 O O . SER A 1 86 ? 9.076 18.175 -14.158 1.00 71.56 86 SER A O 1
ATOM 705 N N . THR A 1 87 ? 9.980 16.129 -14.079 1.00 71.69 87 THR A N 1
ATOM 706 C CA . THR A 1 87 ? 11.200 16.502 -14.776 1.00 71.69 87 THR A CA 1
ATOM 707 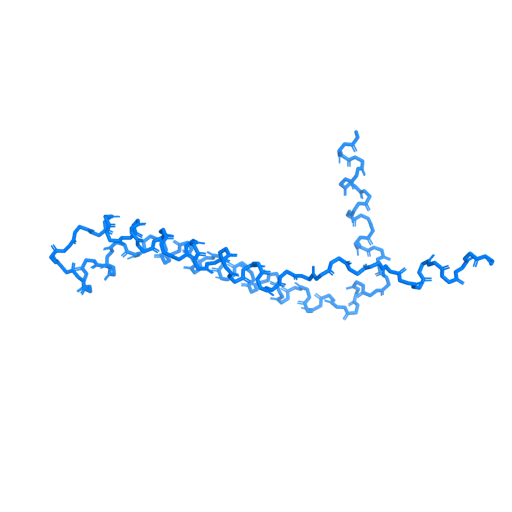C C . THR A 1 87 ? 10.913 16.465 -16.269 1.00 71.69 87 THR A C 1
ATOM 709 O O . THR A 1 87 ? 10.475 15.457 -16.826 1.00 71.69 87 THR A O 1
ATOM 712 N N . ILE A 1 88 ? 11.132 17.595 -16.939 1.00 73.62 88 ILE A N 1
ATOM 713 C CA . ILE A 1 88 ? 11.186 17.608 -18.398 1.00 73.62 88 ILE A CA 1
ATOM 714 C C . ILE A 1 88 ? 12.377 16.724 -18.781 1.00 73.62 88 ILE A C 1
ATOM 716 O O . ILE A 1 88 ? 13.483 16.911 -18.272 1.00 73.62 88 ILE A O 1
ATOM 720 N N . ASN A 1 89 ? 12.155 15.725 -19.639 1.00 69.38 89 ASN A N 1
ATOM 721 C CA . ASN A 1 89 ? 13.222 14.853 -20.117 1.00 69.38 89 ASN A CA 1
ATOM 722 C C . ASN A 1 89 ? 14.139 15.663 -21.049 1.00 69.38 89 ASN A C 1
ATOM 724 O O . ASN A 1 89 ? 13.910 15.733 -22.253 1.00 69.38 89 ASN A O 1
ATOM 728 N N . LEU A 1 90 ? 15.158 16.306 -20.474 1.00 66.50 90 LEU A N 1
ATOM 729 C CA . LEU A 1 90 ? 16.082 17.190 -21.193 1.00 66.50 90 LEU A CA 1
ATOM 730 C C . LEU A 1 90 ? 16.790 16.475 -22.356 1.00 66.50 90 LEU A C 1
ATOM 732 O O . LEU A 1 90 ? 17.023 17.092 -23.389 1.00 66.50 90 LEU A O 1
ATOM 736 N N . GLN A 1 91 ? 17.054 15.167 -22.239 1.00 65.88 91 GLN A N 1
ATOM 737 C CA . GLN A 1 91 ? 17.663 14.363 -23.310 1.00 65.88 91 GLN A CA 1
ATOM 738 C C . GLN A 1 91 ? 16.794 14.322 -24.575 1.00 65.88 91 GLN A C 1
ATOM 740 O O . GLN A 1 91 ? 17.318 14.288 -25.683 1.00 65.88 91 GLN A O 1
ATOM 745 N N . SER A 1 92 ? 15.467 14.382 -24.428 1.00 63.00 92 SER A N 1
ATOM 746 C CA . SER A 1 92 ? 14.536 14.400 -25.565 1.00 63.00 92 SER A CA 1
ATOM 747 C C . SER A 1 92 ? 14.516 15.744 -26.307 1.00 63.00 92 SER A C 1
ATOM 749 O O . SER A 1 92 ? 14.046 15.797 -27.438 1.00 63.00 92 SER A O 1
ATOM 751 N N . TYR A 1 93 ? 15.033 16.817 -25.697 1.00 62.84 93 TYR A N 1
ATOM 752 C CA . TYR A 1 93 ? 15.132 18.149 -26.308 1.00 62.84 93 TYR A CA 1
ATOM 753 C C . TYR A 1 93 ? 16.529 18.455 -26.865 1.00 62.84 93 TYR A C 1
ATOM 755 O O . TYR A 1 93 ? 16.671 19.389 -27.642 1.00 62.84 93 TYR A O 1
ATOM 763 N N . GLN A 1 94 ? 17.545 17.648 -26.535 1.00 64.62 94 GLN A N 1
ATOM 764 C CA . GLN A 1 94 ? 18.911 17.776 -27.070 1.00 64.62 94 GLN A CA 1
ATOM 765 C C . GLN A 1 94 ? 19.053 17.319 -28.534 1.00 64.62 94 GLN A C 1
ATOM 767 O O . GLN A 1 94 ? 20.116 17.477 -29.124 1.00 64.62 94 GLN A O 1
ATOM 772 N N . VAL A 1 95 ? 18.001 16.729 -29.111 1.00 70.38 95 VAL A N 1
ATOM 773 C CA . VAL A 1 95 ? 17.932 16.302 -30.522 1.00 70.38 95 VAL A CA 1
ATOM 774 C C . VAL A 1 95 ? 17.258 17.328 -31.438 1.00 70.38 95 VAL A C 1
ATOM 776 O O . VAL A 1 95 ? 17.175 17.098 -32.644 1.00 70.38 95 VAL A O 1
ATOM 779 N N . LEU A 1 96 ? 16.770 18.445 -30.894 1.00 59.97 96 LEU A N 1
ATOM 780 C CA . LEU A 1 96 ? 16.364 19.592 -31.705 1.00 59.97 96 LEU A CA 1
ATOM 781 C C . LEU A 1 96 ? 17.614 20.446 -31.997 1.00 59.97 96 LEU A C 1
ATOM 783 O O . LEU A 1 96 ? 18.431 20.595 -31.088 1.00 59.97 96 LEU A O 1
ATOM 787 N N . PRO A 1 97 ? 17.793 20.930 -33.242 1.00 60.47 97 PRO A N 1
ATOM 788 C CA . PRO A 1 97 ? 18.970 21.701 -33.649 1.00 60.47 97 PRO A CA 1
ATOM 789 C C . PRO A 1 97 ? 19.158 22.989 -32.842 1.00 60.47 97 PRO A C 1
ATOM 791 O O . PRO A 1 97 ? 18.137 23.575 -32.409 1.00 60.47 97 PRO A O 1
#

Sequence (97 aa):
MYSTFFKHYWLKSVRAPGYYKNLIVNIFVGLSAVYFLVIFVLLGFMMPRILAEAAPKLDPALTFNGILMYVTVLALLFRFLFQPLSTINLQSYQVLP

Secondary structure (DSSP, 8-state):
-HHHHHHHHHHHHHT-TTTTTTHHHHHHHHHHHHHHHHHHHHHHHHHHHHHHHH-TTS-HHHHHHHHHHHHHHHHHHHHHHHSPP----GGGTTT--

Foldseek 3Di:
DVVVVVVVVVVCLVPPPCNVVCVVVVVVVVVVVVVVVVVVVVCVVCQQVVCCVVPVPDRSVVVVVVVVVVVVVVVVVVCVVPPDDPDDPVVVVVPPD